Protein AF-A0A847BIC4-F1 (afdb_monomer)

Solvent-accessible surface area (backbone atoms only — not comparable to full-atom values): 7999 Å² total; per-residue (Å²): 139,86,86,85,84,81,84,80,92,79,64,70,71,63,60,56,52,55,54,53,56,60,58,62,66,68,72,68,70,92,62,81,80,80,62,58,70,46,84,43,78,49,77,53,100,88,45,77,48,70,30,47,23,32,52,22,69,45,75,67,46,48,71,47,62,69,42,77,35,89,76,75,59,94,49,47,51,70,45,75,53,66,99,60,92,75,62,87,81,75,57,89,78,37,72,61,18,71,50,70,44,76,48,72,42,65,49,98,86,73,43,76,78,45,75,44,82,44,64,44,64,126

pLDDT: mean 81.27, std 18.33, range [37.16, 98.12]

Nearest PDB structures (foldseek):
  3pjy-assembly1_A  TM=9.238E-01  e=2.176E-05  Sinorhizobium meliloti
  3m7a-assembly2_B  TM=8.436E-01  e=7.015E-05  Novosphingobium aromaticivorans DSM 12444
  4ou5-assembly1_A  TM=4.284E-01  e=4.159E+00  Pseudomonas sp. ECU1011
  3jd5-assembly1_C  TM=2.243E-01  e=5.394E+00  Bos taurus

Secondary structure (DSSP, 8-state):
----------SHHHHHHHHHHHHHTT-------PPPEEEEEEEETTEEEEEEEEEE-SHHHHHHTTTT-S---TTEEEEE--SSPPPTTS----TT--S-EEEEEE-TTS-EEEEEEEPPP-

Mean predicted aligned error: 11.95 Å

Structure (mmCIF, N/CA/C/O backbone):
data_AF-A0A847BIC4-F1
#
_entry.id   AF-A0A847BIC4-F1
#
loop_
_atom_site.group_PDB
_atom_site.id
_atom_site.type_symbol
_atom_site.label_atom_id
_atom_site.label_alt_id
_atom_site.label_comp_id
_atom_site.label_asym_id
_atom_site.label_entity_id
_atom_site.label_seq_id
_atom_site.pdbx_PDB_ins_code
_atom_site.Cartn_x
_atom_site.Cartn_y
_atom_site.Cartn_z
_atom_site.occupancy
_atom_site.B_iso_or_equiv
_atom_site.auth_seq_id
_atom_site.auth_comp_id
_atom_site.auth_asym_id
_atom_site.auth_atom_id
_atom_site.pdbx_PDB_model_num
ATOM 1 N N . MET A 1 1 ? 78.732 -33.723 -23.582 1.00 43.41 1 MET A N 1
ATOM 2 C CA . MET A 1 1 ? 78.085 -32.388 -23.595 1.00 43.41 1 MET A CA 1
ATOM 3 C C . MET A 1 1 ? 76.800 -32.482 -24.422 1.00 43.41 1 MET A C 1
ATOM 5 O O . MET A 1 1 ? 76.882 -33.098 -25.477 1.00 43.41 1 MET A O 1
ATOM 9 N N . LYS A 1 2 ? 75.691 -31.858 -23.968 1.00 37.16 2 LYS A N 1
ATOM 10 C CA . LYS A 1 2 ? 74.271 -31.901 -24.442 1.00 37.16 2 LYS A CA 1
ATOM 11 C C . LYS A 1 2 ? 73.421 -32.958 -23.709 1.00 37.16 2 LYS A C 1
ATOM 13 O O . LYS A 1 2 ? 73.481 -34.128 -24.050 1.00 37.16 2 LYS A O 1
ATOM 18 N N . ILE A 1 3 ? 72.892 -32.663 -22.513 1.00 48.53 3 ILE A N 1
ATOM 19 C CA . ILE A 1 3 ? 71.695 -31.856 -2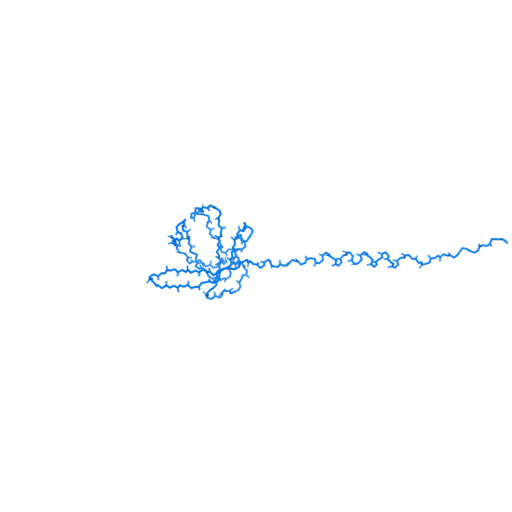2.149 1.00 48.53 3 ILE A CA 1
ATOM 20 C C . ILE A 1 3 ? 70.393 -32.488 -22.673 1.00 48.53 3 ILE A C 1
ATOM 22 O O . ILE A 1 3 ? 70.013 -32.320 -23.828 1.00 48.53 3 ILE A O 1
ATOM 26 N N . THR A 1 4 ? 69.725 -33.209 -21.775 1.00 43.31 4 THR A N 1
ATOM 27 C CA . THR A 1 4 ? 68.344 -33.693 -21.842 1.00 43.31 4 THR A CA 1
ATOM 28 C C . THR A 1 4 ? 67.369 -32.544 -21.559 1.00 43.31 4 THR A C 1
ATOM 30 O O . THR A 1 4 ? 67.456 -31.901 -20.516 1.00 43.31 4 THR A O 1
ATOM 33 N N . HIS A 1 5 ? 66.412 -32.290 -22.456 1.00 45.75 5 HIS A N 1
ATOM 34 C CA . HIS A 1 5 ? 65.281 -31.397 -22.181 1.00 45.75 5 HIS A CA 1
ATOM 35 C C . HIS A 1 5 ? 64.099 -32.210 -21.643 1.00 45.75 5 HIS A C 1
ATOM 37 O O . HIS A 1 5 ? 63.414 -32.909 -22.387 1.00 45.75 5 HIS A O 1
ATOM 43 N N . GLY A 1 6 ? 63.871 -32.114 -20.333 1.00 44.03 6 GLY A N 1
ATOM 44 C CA . GLY A 1 6 ? 62.639 -32.557 -19.691 1.00 44.03 6 GLY A CA 1
ATOM 45 C C . GLY A 1 6 ? 61.515 -31.564 -19.979 1.00 44.03 6 GLY A C 1
ATOM 46 O O . GLY A 1 6 ? 61.589 -30.399 -19.594 1.00 44.03 6 GLY A O 1
ATOM 47 N N . VAL A 1 7 ? 60.472 -32.027 -20.663 1.00 58.28 7 VAL A N 1
ATOM 48 C CA . VAL A 1 7 ? 59.219 -31.286 -20.832 1.00 58.28 7 VAL A CA 1
ATOM 49 C C . VAL A 1 7 ? 58.483 -31.275 -19.489 1.00 58.28 7 VAL A C 1
ATOM 51 O O . VAL A 1 7 ? 58.017 -32.308 -19.010 1.00 58.28 7 VAL A O 1
ATOM 54 N N . SER A 1 8 ? 58.399 -30.095 -18.871 1.00 51.72 8 SER A N 1
ATOM 55 C CA . SER A 1 8 ? 57.679 -29.861 -17.617 1.00 51.72 8 SER A CA 1
ATOM 56 C C . SER A 1 8 ? 56.164 -29.897 -17.856 1.00 51.72 8 SER A C 1
ATOM 58 O O . SER A 1 8 ? 55.595 -28.991 -18.460 1.00 51.72 8 SER A O 1
ATOM 60 N N . ARG A 1 9 ? 55.493 -30.951 -17.375 1.00 57.72 9 ARG A N 1
ATOM 61 C CA . ARG A 1 9 ? 54.022 -31.107 -17.367 1.00 57.72 9 ARG A CA 1
ATOM 62 C C . ARG A 1 9 ? 53.383 -30.390 -16.166 1.00 57.72 9 ARG A C 1
ATOM 64 O O . ARG A 1 9 ? 52.499 -30.941 -15.519 1.00 57.72 9 ARG A O 1
ATOM 71 N N . GLN A 1 10 ? 53.852 -29.192 -15.825 1.00 57.09 10 GLN A N 1
ATOM 72 C CA . GLN A 1 10 ? 53.429 -28.460 -14.625 1.00 57.09 10 GLN A CA 1
ATOM 73 C C . GLN A 1 10 ? 52.917 -27.075 -15.030 1.00 57.09 10 GLN A C 1
ATOM 75 O O . GLN A 1 10 ? 53.671 -26.110 -15.045 1.00 57.09 10 GLN A O 1
ATOM 80 N N . GLY A 1 11 ? 51.649 -26.974 -15.434 1.00 51.91 11 GLY A N 1
ATOM 81 C CA . GLY A 1 11 ? 51.078 -25.668 -15.792 1.00 51.91 11 GLY A CA 1
ATOM 82 C C . GLY A 1 11 ? 49.579 -25.633 -16.081 1.00 51.91 11 GLY A C 1
ATOM 83 O O . GLY A 1 11 ? 48.952 -24.608 -15.842 1.00 51.91 11 GLY A O 1
ATOM 84 N N . LEU A 1 12 ? 48.962 -26.735 -16.529 1.00 52.41 12 LEU A N 1
ATOM 85 C CA . LEU A 1 12 ? 47.532 -26.704 -16.878 1.00 52.41 12 LEU A CA 1
ATOM 86 C C . LEU A 1 12 ? 46.583 -26.777 -15.667 1.00 52.41 12 LEU A C 1
ATOM 88 O O . LEU A 1 12 ? 45.486 -26.233 -15.731 1.00 52.41 12 LEU A O 1
ATOM 92 N N . GLY A 1 13 ? 46.989 -27.403 -14.557 1.00 46.25 13 GLY A N 1
ATOM 93 C CA . GLY A 1 13 ? 46.101 -27.609 -13.402 1.00 46.25 13 GLY A CA 1
ATOM 94 C C . GLY A 1 13 ? 45.766 -26.329 -12.627 1.00 46.25 13 GLY A C 1
ATOM 95 O O . GLY A 1 13 ? 44.628 -26.144 -12.210 1.00 46.25 13 GLY A O 1
ATOM 96 N N . ALA A 1 14 ? 46.729 -25.417 -12.470 1.00 53.22 14 ALA A N 1
ATOM 97 C CA . ALA A 1 14 ? 46.534 -24.206 -11.669 1.00 53.22 14 ALA A CA 1
ATOM 98 C C . ALA A 1 14 ? 45.659 -23.156 -12.380 1.00 53.22 14 ALA A C 1
ATOM 100 O O . ALA A 1 14 ? 44.835 -22.508 -11.739 1.00 53.22 14 ALA A O 1
ATOM 101 N N . ALA A 1 15 ? 45.780 -23.022 -13.705 1.00 53.47 15 ALA A N 1
ATOM 102 C CA . ALA A 1 15 ? 45.005 -22.049 -14.479 1.00 53.47 15 ALA A CA 1
ATOM 103 C C . ALA A 1 15 ? 43.500 -22.393 -14.540 1.00 53.47 15 ALA A C 1
ATOM 105 O O . ALA A 1 15 ? 42.659 -21.497 -14.495 1.00 53.47 15 ALA A O 1
ATOM 106 N N . LEU A 1 16 ? 43.153 -23.685 -14.584 1.00 54.28 16 LEU A N 1
ATOM 107 C CA . LEU A 1 16 ? 41.764 -24.167 -14.622 1.00 54.28 16 LEU A CA 1
ATOM 108 C C . LEU A 1 16 ? 41.023 -23.997 -13.284 1.00 54.28 16 LEU A C 1
ATOM 110 O O . LEU A 1 16 ? 39.831 -23.699 -13.277 1.00 54.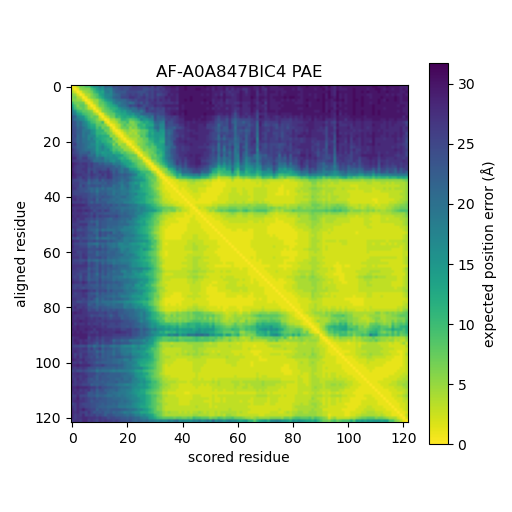28 16 LEU A O 1
ATOM 114 N N . VAL A 1 17 ? 41.721 -24.128 -12.151 1.00 56.16 17 VAL A N 1
ATOM 115 C CA . VAL A 1 17 ? 41.123 -23.980 -10.810 1.00 56.16 17 VAL A CA 1
ATOM 116 C C . VAL A 1 17 ? 40.816 -22.513 -10.482 1.00 56.16 17 VAL A C 1
ATOM 118 O O . VAL A 1 17 ? 39.776 -22.219 -9.896 1.00 56.16 17 VAL A O 1
ATOM 121 N N . VAL A 1 18 ? 41.666 -21.577 -10.917 1.00 57.34 18 VAL A N 1
ATOM 122 C CA . VAL A 1 18 ? 41.451 -20.133 -10.700 1.00 57.34 18 VAL A CA 1
ATOM 123 C C . VAL A 1 18 ? 40.258 -19.609 -11.513 1.00 57.34 18 VAL A C 1
ATOM 125 O O . VAL A 1 18 ? 39.474 -18.809 -11.006 1.00 57.34 18 VAL A O 1
ATOM 128 N N . LEU A 1 19 ? 40.058 -20.108 -12.738 1.00 56.38 19 LEU A N 1
ATOM 129 C CA . LEU A 1 19 ? 38.899 -19.771 -13.577 1.00 56.38 19 LEU A CA 1
ATOM 130 C C . LEU A 1 19 ? 37.575 -20.289 -12.992 1.00 56.38 19 LEU A C 1
ATOM 132 O O . LEU A 1 19 ? 36.587 -19.558 -12.985 1.00 56.38 19 LEU A O 1
ATOM 136 N N . ALA A 1 20 ? 37.554 -21.507 -12.442 1.00 57.06 20 ALA A N 1
ATOM 137 C CA . ALA A 1 20 ? 36.371 -22.047 -11.768 1.00 57.06 20 ALA A CA 1
ATOM 138 C C . ALA A 1 20 ? 36.023 -21.271 -10.481 1.00 57.06 20 ALA A C 1
ATOM 140 O O . ALA A 1 20 ? 34.852 -21.000 -10.223 1.00 57.06 20 ALA A O 1
ATOM 141 N N . ALA A 1 21 ? 37.031 -20.851 -9.708 1.00 56.62 21 ALA A N 1
ATOM 142 C CA . ALA A 1 21 ? 36.831 -20.037 -8.509 1.00 56.62 21 ALA A CA 1
ATOM 143 C C . ALA A 1 21 ? 36.285 -18.632 -8.831 1.00 56.62 21 ALA A C 1
ATOM 145 O O . ALA A 1 21 ? 35.435 -18.129 -8.104 1.00 56.62 21 ALA A O 1
ATOM 146 N N . LEU A 1 22 ? 36.706 -18.022 -9.946 1.00 57.03 22 LEU A N 1
ATOM 147 C CA . LEU A 1 22 ? 36.171 -16.734 -10.409 1.00 57.03 22 LEU A CA 1
ATOM 148 C C . LEU A 1 22 ? 34.717 -16.831 -10.904 1.00 57.03 22 LEU A C 1
ATOM 150 O O . LEU A 1 22 ? 33.951 -15.890 -10.709 1.00 57.03 22 LEU A O 1
ATOM 154 N N . LEU A 1 23 ? 34.307 -17.969 -11.478 1.00 56.41 23 LEU A N 1
ATOM 155 C CA . LEU A 1 23 ? 32.913 -18.227 -11.874 1.00 56.41 23 LEU A CA 1
ATOM 156 C C . LEU A 1 23 ? 31.974 -18.475 -10.678 1.00 56.41 23 LEU A C 1
ATOM 158 O O . LEU A 1 23 ? 30.796 -18.132 -10.749 1.00 56.41 23 LEU A O 1
ATOM 162 N N . LEU A 1 24 ? 32.481 -19.014 -9.566 1.00 54.22 24 LEU A N 1
ATOM 163 C CA . LEU A 1 24 ? 31.706 -19.227 -8.334 1.00 54.22 24 LEU A CA 1
ATOM 164 C C . LEU A 1 24 ? 31.379 -17.926 -7.579 1.00 54.22 24 LEU A C 1
ATOM 166 O O . LEU A 1 24 ? 30.407 -17.889 -6.830 1.00 54.22 24 LEU A O 1
ATOM 170 N N . ILE A 1 25 ? 32.137 -16.848 -7.802 1.00 56.97 25 ILE A N 1
ATOM 171 C CA . ILE A 1 25 ? 31.923 -15.550 -7.134 1.00 56.97 25 ILE A CA 1
ATOM 172 C C . ILE A 1 25 ? 30.764 -14.756 -7.775 1.00 56.97 25 ILE A C 1
ATOM 174 O O . ILE A 1 25 ? 30.245 -13.828 -7.165 1.00 56.97 25 ILE A O 1
ATOM 178 N N . TRP A 1 26 ? 30.286 -15.141 -8.964 1.00 56.78 26 TRP A N 1
ATOM 179 C CA . TRP A 1 26 ? 29.149 -14.490 -9.641 1.00 56.78 26 TRP A CA 1
ATOM 180 C C . TRP A 1 26 ? 27.775 -15.055 -9.255 1.00 56.78 26 TRP A C 1
ATOM 182 O O . TRP A 1 26 ? 26.756 -14.595 -9.763 1.00 56.78 26 TRP A O 1
ATOM 192 N N . GLN A 1 27 ? 27.715 -15.997 -8.311 1.00 56.53 27 GLN A N 1
ATOM 193 C CA . GLN A 1 27 ? 26.471 -16.425 -7.652 1.00 56.53 27 GLN A CA 1
ATOM 194 C C . GLN A 1 27 ? 26.002 -15.381 -6.618 1.00 56.53 27 GLN A C 1
ATOM 196 O O . GLN A 1 27 ? 25.527 -15.729 -5.539 1.00 56.53 27 GLN A O 1
ATOM 201 N N . VAL A 1 28 ? 26.167 -14.085 -6.908 1.00 55.91 28 VAL A N 1
ATOM 202 C CA . VAL A 1 28 ? 25.629 -13.024 -6.055 1.00 55.91 28 VAL A CA 1
ATOM 203 C C . VAL A 1 28 ? 24.118 -13.044 -6.225 1.00 55.91 28 VAL A C 1
ATOM 205 O O . VAL A 1 28 ? 23.574 -12.595 -7.230 1.00 55.91 28 VAL A O 1
ATOM 208 N N . SER A 1 29 ? 23.487 -13.668 -5.235 1.00 58.12 29 SER A N 1
ATOM 209 C CA . SER A 1 29 ? 22.064 -13.794 -4.972 1.00 58.12 29 SER A CA 1
ATOM 210 C C . SER A 1 29 ? 21.187 -12.785 -5.709 1.00 58.12 29 SER A C 1
ATOM 212 O O . SER A 1 29 ? 21.187 -11.594 -5.399 1.00 58.12 29 SER A O 1
ATOM 214 N N . ALA A 1 30 ? 20.312 -13.300 -6.573 1.00 53.03 30 ALA A N 1
ATOM 215 C CA . ALA A 1 30 ? 19.018 -12.681 -6.831 1.00 53.03 30 ALA A CA 1
ATOM 216 C C . ALA A 1 30 ? 18.168 -12.801 -5.551 1.00 53.03 30 ALA A C 1
ATOM 218 O O . ALA A 1 30 ? 17.250 -13.612 -5.460 1.00 53.03 30 ALA A O 1
ATOM 219 N N . GLY A 1 31 ? 18.550 -12.066 -4.507 1.00 51.28 31 GLY A N 1
ATOM 220 C CA . GLY A 1 31 ? 17.791 -11.984 -3.270 1.00 51.28 31 GLY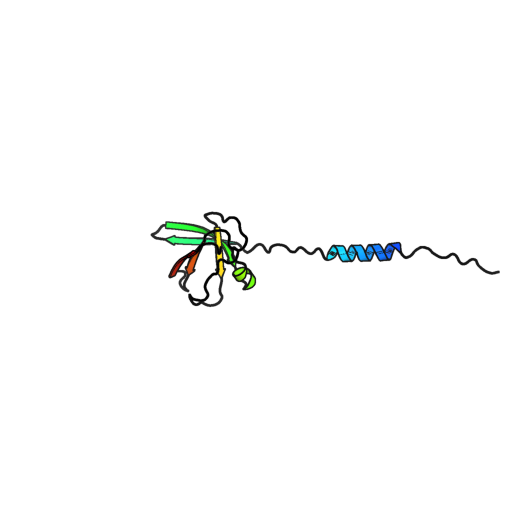 A CA 1
ATOM 221 C C . GLY A 1 31 ? 16.523 -11.185 -3.530 1.00 51.28 31 GLY A C 1
ATOM 222 O O . GLY A 1 31 ? 16.587 -10.068 -4.042 1.00 51.28 31 GLY A O 1
ATOM 223 N N . ALA A 1 32 ? 15.368 -11.754 -3.190 1.00 57.88 32 ALA A N 1
ATOM 224 C CA . ALA A 1 32 ? 14.152 -10.973 -3.046 1.00 57.88 32 ALA A CA 1
ATOM 225 C C . ALA A 1 32 ? 14.443 -9.852 -2.039 1.00 57.88 32 ALA A C 1
ATOM 227 O O . ALA A 1 32 ? 14.748 -10.126 -0.883 1.00 57.88 32 ALA A O 1
ATOM 228 N N . GLN A 1 33 ? 14.431 -8.605 -2.505 1.00 62.09 33 GLN A N 1
ATOM 229 C CA . GLN A 1 33 ? 14.658 -7.446 -1.653 1.00 62.09 33 GLN A CA 1
ATOM 230 C C . GLN A 1 33 ? 13.512 -7.394 -0.636 1.00 62.09 33 GLN A C 1
ATOM 232 O O . GLN A 1 33 ? 12.357 -7.193 -1.021 1.00 62.09 33 GLN A O 1
ATOM 237 N N . GLU A 1 34 ? 13.814 -7.676 0.632 1.00 82.25 34 GLU A N 1
ATOM 238 C CA . GLU A 1 34 ? 12.838 -7.553 1.711 1.00 82.25 34 GLU A CA 1
ATOM 239 C C . GLU A 1 34 ? 12.560 -6.064 1.914 1.00 82.25 34 GLU A C 1
ATOM 241 O O . GLU A 1 34 ? 13.476 -5.275 2.150 1.00 82.25 34 GLU A O 1
ATOM 246 N N . LEU A 1 35 ? 11.303 -5.670 1.704 1.00 92.88 35 LEU A N 1
ATOM 247 C CA . LEU A 1 35 ? 10.889 -4.280 1.838 1.00 92.88 35 LEU A CA 1
ATOM 248 C C . LEU A 1 35 ? 10.955 -3.857 3.306 1.00 92.8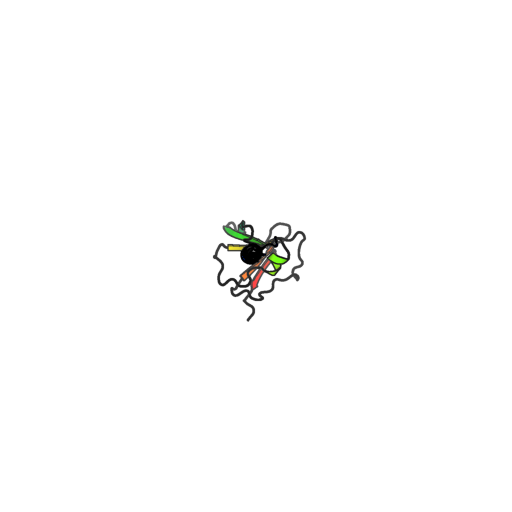8 35 LEU A C 1
ATOM 250 O O . LEU A 1 35 ? 10.681 -4.648 4.210 1.00 92.88 35 LEU A O 1
ATOM 254 N N . GLU A 1 36 ? 11.262 -2.581 3.525 1.00 95.81 36 GLU A N 1
ATOM 255 C CA . GLU A 1 36 ? 11.106 -1.950 4.832 1.00 95.81 36 GLU A CA 1
ATOM 256 C C . GLU A 1 36 ? 9.658 -2.114 5.310 1.00 95.81 36 GLU A C 1
ATOM 258 O O . GLU A 1 36 ? 8.721 -1.940 4.527 1.00 95.81 36 GLU A O 1
ATOM 263 N N . ARG A 1 37 ? 9.473 -2.461 6.586 1.00 96.25 37 ARG A N 1
ATOM 264 C CA . ARG A 1 37 ? 8.152 -2.594 7.205 1.00 96.25 37 ARG A CA 1
ATOM 265 C C . ARG A 1 37 ? 7.952 -1.530 8.264 1.00 96.25 37 ARG A C 1
ATOM 267 O O . ARG A 1 37 ? 8.887 -1.178 8.979 1.00 96.25 37 ARG A O 1
ATOM 274 N N . SER A 1 38 ? 6.719 -1.064 8.386 1.00 97.12 38 SER A N 1
ATOM 275 C CA . SER A 1 38 ? 6.318 -0.090 9.391 1.00 97.12 38 SER A CA 1
ATOM 276 C C . SER A 1 38 ? 4.948 -0.433 9.962 1.00 97.12 38 SER A C 1
ATOM 278 O O . SER A 1 38 ? 4.106 -1.020 9.281 1.00 97.12 38 SER A O 1
ATOM 280 N N . ALA A 1 39 ? 4.722 -0.046 11.214 1.00 97.38 39 ALA A N 1
ATOM 281 C CA . ALA A 1 39 ? 3.396 -0.085 11.805 1.00 97.38 39 ALA A CA 1
ATOM 282 C C . ALA A 1 39 ? 2.569 1.094 11.271 1.00 97.38 39 ALA A C 1
ATOM 284 O O . ALA A 1 39 ? 3.028 2.237 11.266 1.00 97.38 39 ALA A O 1
ATOM 285 N N . LEU A 1 40 ? 1.342 0.816 10.846 1.00 96.75 40 LEU A N 1
ATOM 286 C CA . LEU A 1 40 ? 0.359 1.797 10.404 1.00 96.75 40 LEU A CA 1
ATOM 287 C C . LEU A 1 40 ? -0.892 1.666 11.271 1.00 96.75 40 LEU A C 1
ATOM 289 O O . LEU A 1 40 ? -1.354 0.560 11.536 1.00 96.75 40 LEU A O 1
ATOM 293 N N . GLU A 1 41 ? -1.458 2.791 11.691 1.00 96.94 41 GLU A N 1
ATOM 294 C CA . GLU A 1 41 ? -2.735 2.819 12.401 1.00 96.94 41 GLU A CA 1
ATOM 295 C C . GLU A 1 41 ? -3.794 3.495 11.536 1.00 96.94 41 GLU A C 1
ATOM 297 O O . GLU A 1 41 ? -3.596 4.613 11.060 1.00 96.94 41 GLU A O 1
ATOM 302 N N . ILE A 1 42 ? -4.933 2.829 11.361 1.00 96.19 42 ILE A N 1
ATOM 303 C CA . ILE A 1 42 ? -6.126 3.401 10.742 1.00 96.19 42 ILE A CA 1
ATOM 304 C C . ILE A 1 42 ? -7.122 3.710 11.855 1.00 96.19 42 ILE A C 1
ATOM 306 O O . ILE A 1 42 ? -7.459 2.839 12.656 1.00 96.19 42 ILE A O 1
ATOM 310 N N . LEU A 1 43 ? -7.593 4.955 11.899 1.00 96.38 43 LEU A N 1
ATOM 311 C CA . LEU A 1 43 ? -8.620 5.396 12.838 1.00 96.38 43 LEU A CA 1
ATOM 312 C C . LEU A 1 43 ? -9.966 5.469 12.118 1.00 96.38 43 LEU A C 1
ATOM 314 O O . LEU A 1 43 ? -10.106 6.220 11.152 1.00 96.38 43 LEU A O 1
ATOM 318 N N . SER A 1 44 ? -10.952 4.717 12.601 1.00 94.19 44 SER A N 1
ATOM 319 C CA . SER A 1 44 ? -12.311 4.685 12.053 1.00 94.19 44 SER A CA 1
ATOM 320 C C . SER A 1 44 ? -13.319 4.680 13.193 1.00 94.19 44 SER A C 1
ATOM 322 O O . SER A 1 44 ? -13.242 3.835 14.071 1.00 94.19 44 SER A O 1
ATOM 324 N N . GLU A 1 45 ? -14.239 5.647 13.223 1.00 94.31 45 GLU A N 1
ATOM 325 C CA . GLU A 1 45 ? -15.317 5.728 14.232 1.00 94.31 45 GLU A CA 1
ATOM 326 C C . GLU A 1 45 ? -14.854 5.658 15.709 1.00 94.31 45 GLU A C 1
ATOM 328 O O . GLU A 1 45 ? -15.610 5.286 16.601 1.00 94.31 45 GLU A O 1
ATOM 333 N N . GLY A 1 46 ? -13.611 6.063 15.994 1.00 92.94 46 GLY A N 1
ATOM 334 C CA . GLY A 1 46 ? -13.017 5.987 17.336 1.00 92.94 46 GLY A CA 1
ATOM 335 C C . GLY A 1 46 ? -12.350 4.646 17.662 1.00 92.94 46 GLY A C 1
ATOM 336 O O . GLY A 1 46 ? -11.730 4.525 18.718 1.00 92.94 46 GLY A O 1
ATOM 337 N N . GLU A 1 47 ? -12.415 3.673 16.755 1.00 96.31 47 GLU A N 1
ATOM 338 C CA . GLU A 1 47 ? -11.627 2.446 16.781 1.00 96.31 47 GLU A CA 1
ATOM 339 C C . GLU A 1 47 ? -10.273 2.648 16.082 1.00 96.31 47 GLU A C 1
ATOM 341 O O . GLU A 1 47 ? -10.122 3.480 15.180 1.00 96.31 47 GLU A O 1
ATOM 346 N N . ARG A 1 48 ? -9.268 1.888 16.528 1.00 96.75 48 ARG A N 1
ATOM 347 C CA . ARG A 1 48 ? -7.923 1.859 15.954 1.00 96.75 48 ARG A CA 1
ATOM 348 C C . ARG A 1 48 ? -7.643 0.465 15.408 1.00 96.75 48 ARG A C 1
ATOM 350 O O . ARG A 1 48 ? -7.609 -0.495 16.171 1.00 96.75 48 ARG A O 1
ATOM 357 N N . HIS A 1 49 ? -7.348 0.392 14.118 1.00 95.81 49 HIS A N 1
ATOM 358 C CA . HIS A 1 49 ? -6.906 -0.823 13.444 1.00 95.81 49 HIS A CA 1
ATOM 359 C C . HIS A 1 49 ? -5.401 -0.727 13.182 1.00 95.81 49 HIS A C 1
ATOM 361 O O . HIS A 1 49 ? -4.943 0.222 12.543 1.00 95.81 49 HIS A O 1
ATOM 367 N N . SER A 1 50 ? -4.623 -1.677 13.701 1.00 97.00 50 SER A N 1
ATOM 368 C CA . SER A 1 50 ? -3.167 -1.711 13.534 1.00 97.00 50 SER A CA 1
ATOM 369 C C . SER A 1 50 ? -2.785 -2.653 12.402 1.00 97.00 50 SER A C 1
ATOM 371 O O . SER A 1 50 ? -3.185 -3.810 12.402 1.00 97.00 50 SER A O 1
ATOM 373 N N . LEU A 1 51 ? -1.969 -2.166 11.473 1.00 97.38 51 LEU A N 1
ATOM 374 C CA . LEU A 1 51 ? -1.460 -2.916 10.332 1.00 97.38 51 LEU A CA 1
ATOM 375 C C . LEU A 1 51 ? 0.071 -2.918 10.330 1.00 97.38 51 LEU A C 1
ATOM 377 O O . LEU A 1 51 ? 0.710 -1.926 10.678 1.00 97.38 51 LEU A O 1
ATOM 381 N N . GLN A 1 52 ? 0.667 -4.016 9.882 1.00 98.12 52 GLN A N 1
ATOM 382 C CA . GLN A 1 52 ? 2.077 -4.110 9.518 1.00 98.12 52 GLN A CA 1
ATOM 383 C C . GLN A 1 52 ? 2.201 -3.967 8.004 1.00 98.12 52 GLN A C 1
ATOM 385 O O . GLN A 1 52 ? 1.816 -4.856 7.245 1.00 98.12 52 GLN A O 1
ATOM 390 N N . VAL A 1 53 ? 2.731 -2.836 7.547 1.00 97.88 53 VAL A N 1
ATOM 391 C CA . VAL A 1 53 ? 2.787 -2.516 6.118 1.00 97.88 53 VAL A CA 1
ATOM 392 C C . VAL A 1 53 ? 4.209 -2.550 5.586 1.00 97.88 53 VAL A C 1
ATOM 394 O O . VAL A 1 53 ? 5.128 -2.017 6.199 1.00 97.88 53 VAL A O 1
ATOM 397 N N . GLU A 1 54 ? 4.392 -3.147 4.413 1.00 97.88 54 GLU A N 1
ATOM 398 C CA . GLU A 1 54 ? 5.612 -2.981 3.620 1.00 97.88 54 GLU A CA 1
ATOM 399 C C . GLU A 1 54 ? 5.597 -1.628 2.899 1.00 97.88 54 GLU A C 1
ATOM 401 O O . GLU A 1 54 ? 4.570 -1.217 2.360 1.00 97.88 54 GLU A O 1
ATOM 406 N N . LEU A 1 55 ? 6.734 -0.938 2.845 1.00 97.19 55 LEU A N 1
ATOM 407 C CA . LEU A 1 55 ? 6.855 0.378 2.221 1.00 97.19 55 LEU A CA 1
ATOM 408 C C . LEU A 1 55 ? 7.372 0.256 0.785 1.00 97.19 55 LEU A C 1
ATOM 410 O O . LEU A 1 55 ? 8.552 -0.005 0.560 1.00 97.19 55 LEU A O 1
ATOM 414 N N . ALA A 1 56 ? 6.504 0.504 -0.196 1.00 95.81 56 ALA A N 1
ATOM 415 C CA . ALA A 1 56 ? 6.879 0.563 -1.607 1.00 95.81 56 ALA A CA 1
ATOM 416 C C . ALA A 1 56 ? 7.269 1.999 -1.999 1.00 95.81 56 ALA A C 1
ATOM 418 O O . ALA A 1 56 ? 6.420 2.823 -2.358 1.00 95.81 56 ALA A O 1
ATOM 419 N N . GLN A 1 57 ? 8.565 2.305 -1.925 1.00 94.62 57 GLN A N 1
ATOM 420 C CA . GLN A 1 57 ? 9.115 3.661 -2.054 1.00 94.62 57 GLN A CA 1
ATOM 421 C C . GLN A 1 57 ? 9.679 3.935 -3.454 1.00 94.62 57 GLN A C 1
ATOM 423 O O . GLN A 1 57 ? 9.660 5.072 -3.941 1.00 94.62 57 GLN A O 1
ATOM 428 N N . THR A 1 58 ? 10.143 2.902 -4.156 1.00 93.50 58 THR A N 1
ATOM 429 C CA . THR A 1 58 ? 10.668 3.017 -5.521 1.00 93.50 58 THR A CA 1
ATOM 430 C C . THR A 1 58 ? 9.604 2.695 -6.570 1.00 93.50 58 THR A C 1
ATOM 432 O O . THR A 1 58 ? 8.623 1.992 -6.327 1.00 93.50 58 THR A O 1
ATOM 435 N N . ALA A 1 59 ? 9.807 3.174 -7.801 1.00 91.69 59 ALA A N 1
ATOM 436 C CA . ALA A 1 59 ? 8.915 2.836 -8.912 1.00 91.69 59 ALA A CA 1
ATOM 437 C C . ALA A 1 59 ? 8.890 1.325 -9.214 1.00 91.69 59 ALA A C 1
ATOM 439 O O . ALA A 1 59 ? 7.878 0.813 -9.689 1.00 91.69 59 ALA A O 1
ATOM 440 N N . ALA A 1 60 ? 9.991 0.612 -8.953 1.00 92.75 60 ALA A N 1
ATOM 441 C CA . ALA A 1 60 ? 10.064 -0.833 -9.139 1.00 92.75 60 ALA A CA 1
ATOM 442 C C . ALA A 1 60 ? 9.249 -1.582 -8.074 1.00 92.75 60 ALA A C 1
ATOM 444 O O . ALA A 1 60 ? 8.479 -2.471 -8.427 1.00 92.75 60 ALA A O 1
ATOM 445 N N . GLU A 1 61 ? 9.362 -1.179 -6.807 1.00 94.06 61 GLU A N 1
ATOM 446 C CA . GLU A 1 61 ? 8.593 -1.745 -5.691 1.00 94.06 61 GLU A CA 1
ATOM 447 C C . GLU A 1 61 ? 7.096 -1.502 -5.864 1.00 94.06 61 GLU A C 1
ATOM 449 O O . GLU A 1 61 ? 6.317 -2.447 -5.802 1.00 94.06 61 GLU A O 1
ATOM 454 N N . ARG A 1 62 ? 6.689 -0.267 -6.191 1.00 93.25 62 ARG A N 1
ATOM 455 C CA . ARG A 1 62 ? 5.276 0.048 -6.457 1.00 93.25 62 ARG A CA 1
ATOM 456 C C . ARG A 1 62 ? 4.734 -0.726 -7.652 1.00 93.25 62 ARG A C 1
ATOM 458 O O . ARG A 1 62 ? 3.635 -1.259 -7.598 1.00 93.25 62 ARG A O 1
ATOM 465 N N . ARG A 1 63 ? 5.503 -0.835 -8.739 1.00 90.75 63 ARG A N 1
ATOM 466 C CA . ARG A 1 63 ? 5.073 -1.636 -9.892 1.00 90.75 63 ARG A CA 1
ATOM 467 C C . ARG A 1 63 ? 4.928 -3.110 -9.526 1.00 90.75 63 ARG A C 1
ATOM 469 O O . ARG A 1 63 ? 4.026 -3.739 -10.064 1.00 90.75 63 ARG A O 1
ATOM 476 N N . LYS A 1 64 ? 5.802 -3.638 -8.656 1.00 92.56 64 LYS A N 1
ATOM 477 C CA . LYS A 1 64 ? 5.732 -5.013 -8.144 1.00 92.56 64 LYS A CA 1
ATOM 478 C C . LYS A 1 64 ? 4.498 -5.225 -7.262 1.00 92.56 64 LYS A C 1
ATOM 480 O O . LYS A 1 64 ? 3.819 -6.232 -7.418 1.00 92.56 64 LYS A O 1
ATOM 485 N N . GLY A 1 65 ? 4.214 -4.294 -6.357 1.00 94.00 65 GLY A N 1
ATOM 486 C CA . GLY A 1 65 ? 3.081 -4.384 -5.444 1.00 94.00 65 GLY A CA 1
ATOM 487 C C . GLY A 1 65 ? 3.019 -5.728 -4.707 1.00 94.00 65 GLY A C 1
ATOM 488 O O . GLY A 1 65 ? 4.040 -6.317 -4.348 1.00 94.00 65 GLY A O 1
ATOM 489 N N . LEU A 1 66 ? 1.797 -6.237 -4.553 1.00 94.88 66 LEU A N 1
ATOM 490 C CA . LEU A 1 66 ? 1.494 -7.545 -3.963 1.00 94.88 66 LEU A CA 1
ATOM 491 C C . LEU A 1 66 ? 1.370 -8.665 -5.013 1.00 94.88 66 LEU A C 1
ATOM 493 O O . LEU A 1 66 ? 0.773 -9.708 -4.739 1.00 94.88 66 LEU A O 1
ATOM 497 N N . MET A 1 67 ? 1.912 -8.461 -6.220 1.00 94.06 67 MET A N 1
ATOM 498 C CA . MET A 1 67 ? 1.867 -9.471 -7.275 1.00 94.06 67 MET A CA 1
ATOM 499 C C . MET A 1 67 ? 2.484 -10.786 -6.812 1.00 94.06 67 MET A C 1
ATOM 501 O O . MET A 1 67 ? 3.449 -10.818 -6.049 1.00 94.06 67 MET A O 1
ATOM 505 N N . GLU A 1 68 ? 1.943 -11.878 -7.344 1.00 93.19 68 GLU A N 1
ATOM 506 C CA . GLU A 1 68 ? 2.454 -13.229 -7.151 1.00 93.19 68 GLU A CA 1
ATOM 507 C C . GLU A 1 68 ? 2.407 -13.730 -5.694 1.00 93.19 68 GLU A C 1
ATOM 509 O O . GLU A 1 68 ? 2.947 -14.800 -5.424 1.00 93.19 68 GLU A O 1
ATOM 514 N N . ARG A 1 69 ? 1.717 -13.038 -4.779 1.00 93.69 69 ARG A N 1
ATOM 515 C CA . ARG A 1 69 ? 1.437 -13.543 -3.427 1.00 93.69 69 ARG A CA 1
ATOM 516 C C . ARG A 1 69 ? 0.217 -14.458 -3.417 1.00 93.69 69 ARG A C 1
ATOM 518 O O . ARG A 1 69 ? -0.803 -14.131 -4.019 1.00 93.69 69 ARG A O 1
ATOM 525 N N . ASP A 1 70 ? 0.338 -15.583 -2.716 1.00 94.38 70 ASP A N 1
ATOM 526 C CA . ASP A 1 70 ? -0.754 -16.544 -2.503 1.00 94.38 70 ASP A CA 1
ATOM 527 C C . ASP A 1 70 ? -1.626 -16.193 -1.288 1.00 94.38 70 ASP A C 1
ATOM 529 O O . ASP A 1 70 ? -2.785 -16.593 -1.220 1.00 94.38 70 ASP A O 1
ATOM 533 N N . SER A 1 71 ? -1.089 -15.419 -0.342 1.00 95.19 71 SER A N 1
ATOM 534 C CA . SER A 1 71 ? -1.795 -14.951 0.851 1.00 95.19 71 SER A CA 1
ATOM 535 C C . SER A 1 71 ? -1.219 -13.626 1.357 1.00 95.19 71 SER A C 1
ATOM 537 O O . SER A 1 71 ? -0.103 -13.234 1.002 1.00 95.19 71 SER A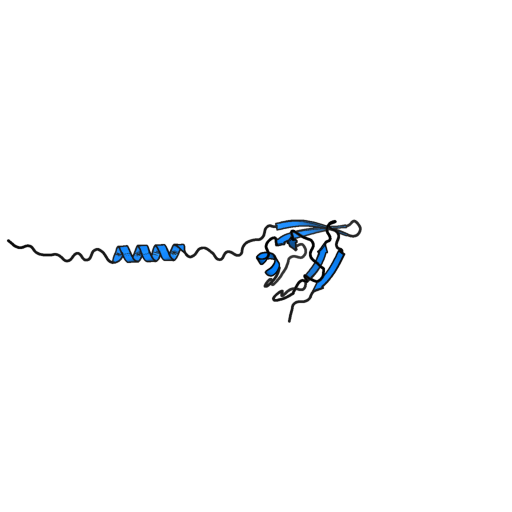 O 1
ATOM 539 N N . LEU A 1 72 ? -1.989 -12.948 2.204 1.00 95.88 72 LEU A N 1
ATOM 540 C CA . LEU A 1 72 ? -1.593 -11.777 2.981 1.00 95.88 72 LEU A CA 1
ATOM 541 C C . LEU A 1 72 ? -2.215 -11.933 4.372 1.00 95.88 72 LEU A C 1
ATOM 543 O O . LEU A 1 72 ? -3.379 -12.327 4.463 1.00 95.88 72 LEU A O 1
ATOM 547 N N . ASP A 1 73 ? -1.446 -11.682 5.431 1.00 96.75 73 ASP A N 1
ATOM 548 C CA . ASP A 1 73 ? -1.988 -11.744 6.791 1.00 96.75 73 ASP A CA 1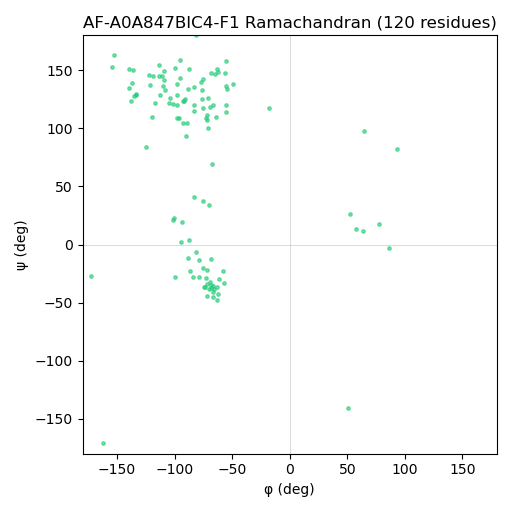
ATOM 549 C C . ASP A 1 73 ? -3.095 -10.687 6.977 1.00 96.75 73 ASP A C 1
ATOM 551 O O . ASP A 1 73 ? -3.010 -9.619 6.366 1.00 96.75 73 ASP A O 1
ATOM 555 N N . PRO A 1 74 ? -4.116 -10.938 7.820 1.00 95.19 74 PRO A N 1
ATOM 556 C CA . PRO A 1 74 ? -5.242 -10.013 8.004 1.00 95.19 74 PRO A CA 1
ATOM 557 C C . PRO A 1 74 ? -4.827 -8.603 8.438 1.00 95.19 74 PRO A C 1
ATOM 559 O O . PRO A 1 74 ? -5.441 -7.626 8.022 1.00 95.19 74 PRO A O 1
ATOM 562 N N . ASP A 1 75 ? -3.753 -8.513 9.226 1.00 96.50 75 ASP A N 1
ATOM 563 C CA . ASP A 1 75 ? -3.204 -7.257 9.739 1.00 96.50 75 ASP A CA 1
ATOM 564 C C . ASP A 1 75 ? -1.968 -6.806 8.944 1.00 96.50 75 ASP A C 1
ATOM 566 O O . ASP A 1 75 ? -1.136 -6.056 9.453 1.00 96.50 75 ASP A O 1
ATOM 570 N N . ALA A 1 76 ? -1.791 -7.287 7.710 1.00 97.12 76 ALA A N 1
ATOM 571 C CA . ALA A 1 76 ? -0.674 -6.919 6.850 1.00 97.12 76 ALA A CA 1
ATOM 572 C C . ALA A 1 76 ? -1.123 -6.139 5.613 1.00 97.12 76 ALA A C 1
ATOM 574 O O . ALA A 1 76 ? -2.236 -6.279 5.113 1.00 97.12 76 ALA A O 1
ATOM 575 N N . GLY A 1 77 ? -0.218 -5.326 5.073 1.00 96.44 77 GLY A N 1
ATOM 576 C CA . GLY A 1 77 ? -0.492 -4.553 3.869 1.00 96.44 77 GLY A CA 1
ATOM 577 C C . GLY A 1 77 ? 0.759 -4.037 3.179 1.00 96.44 77 GLY A C 1
ATOM 578 O O . GLY A 1 77 ? 1.889 -4.391 3.516 1.00 96.44 77 GLY A O 1
ATOM 579 N N . MET A 1 78 ? 0.551 -3.168 2.196 1.00 97.25 78 MET A N 1
ATOM 580 C CA . MET A 1 78 ? 1.622 -2.437 1.531 1.00 97.25 78 MET A CA 1
ATOM 581 C C . MET A 1 78 ? 1.217 -0.975 1.379 1.00 97.25 78 MET A C 1
ATOM 583 O O . MET A 1 78 ? 0.152 -0.674 0.843 1.00 97.25 78 MET A O 1
ATOM 587 N N . LEU A 1 79 ? 2.081 -0.070 1.831 1.00 95.88 79 LEU A N 1
ATOM 588 C CA . LEU A 1 79 ? 1.913 1.367 1.688 1.00 95.88 79 LEU A CA 1
ATOM 589 C C . LEU A 1 79 ? 2.730 1.861 0.492 1.00 95.88 79 LEU A C 1
ATOM 591 O O . LEU A 1 79 ? 3.954 1.732 0.443 1.00 95.88 79 LEU A O 1
ATOM 595 N N . PHE A 1 80 ? 2.036 2.450 -0.477 1.00 94.62 80 PHE A N 1
ATOM 596 C CA . PHE A 1 80 ? 2.637 3.001 -1.685 1.00 94.62 80 PHE A CA 1
ATOM 597 C C . PHE A 1 80 ? 3.019 4.454 -1.423 1.00 94.62 80 PHE A C 1
ATOM 599 O O . PHE A 1 80 ? 2.164 5.336 -1.392 1.00 94.62 80 PHE A O 1
ATOM 606 N N . VAL A 1 81 ? 4.313 4.705 -1.232 1.00 92.88 81 VAL A N 1
ATOM 607 C CA . VAL A 1 81 ? 4.817 6.038 -0.894 1.00 92.88 81 VAL A CA 1
ATOM 608 C C . VAL A 1 81 ? 5.161 6.785 -2.178 1.00 92.88 81 VAL A C 1
ATOM 610 O O . VAL A 1 81 ? 5.947 6.310 -3.004 1.00 92.88 81 VAL A O 1
ATOM 613 N N . TYR A 1 82 ? 4.577 7.970 -2.344 1.00 90.31 82 TYR A N 1
ATOM 614 C CA . TYR A 1 82 ? 4.850 8.880 -3.452 1.00 90.31 82 TYR A CA 1
ATOM 615 C C . TYR A 1 82 ? 5.408 10.202 -2.924 1.00 90.31 82 TYR A C 1
ATOM 617 O O . TYR A 1 82 ? 5.006 10.679 -1.870 1.00 90.31 82 TYR A O 1
ATOM 625 N N . GLN A 1 83 ? 6.322 10.814 -3.680 1.00 87.56 83 GLN A N 1
ATOM 626 C CA . GLN A 1 83 ? 6.867 12.142 -3.355 1.00 87.56 83 GLN A CA 1
ATOM 627 C C . GLN A 1 83 ? 5.877 13.273 -3.667 1.00 87.56 83 GLN A C 1
ATOM 629 O O . GLN A 1 83 ? 6.015 14.381 -3.160 1.00 87.56 83 GLN A O 1
ATOM 634 N N . THR A 1 84 ? 4.895 13.004 -4.527 1.00 87.06 84 THR A N 1
ATOM 635 C CA . THR A 1 84 ? 3.854 13.943 -4.942 1.00 87.06 84 THR A CA 1
ATOM 636 C C . THR A 1 84 ? 2.501 13.246 -4.941 1.00 87.06 84 THR A C 1
ATOM 638 O O . THR A 1 84 ? 2.422 12.039 -5.197 1.00 87.06 84 THR A O 1
ATOM 641 N N . LEU A 1 85 ? 1.433 14.008 -4.688 1.00 84.75 85 LEU A N 1
ATOM 642 C CA . LEU A 1 85 ? 0.068 13.498 -4.794 1.00 84.75 85 LEU A CA 1
ATOM 643 C C . LEU A 1 85 ? -0.171 12.898 -6.179 1.00 84.75 85 LEU A C 1
ATOM 645 O O . LEU A 1 85 ? 0.194 13.485 -7.201 1.00 84.75 85 LEU A O 1
ATOM 649 N N . GLN A 1 86 ? -0.779 11.716 -6.194 1.00 83.25 86 GLN A N 1
ATOM 650 C CA . GLN A 1 86 ? -1.121 11.022 -7.424 1.00 83.25 86 GLN A CA 1
ATOM 651 C C . GLN A 1 86 ? -2.584 11.281 -7.777 1.00 83.25 86 GLN A C 1
ATOM 653 O O . GLN A 1 86 ? -3.439 11.246 -6.890 1.00 83.25 86 GLN A O 1
ATOM 658 N N . PRO A 1 87 ? -2.899 11.528 -9.057 1.00 76.06 87 PRO A N 1
ATOM 659 C CA . PRO A 1 87 ? -4.281 11.646 -9.479 1.00 76.06 87 PRO A CA 1
ATOM 660 C C . PRO A 1 87 ? -5.023 10.311 -9.269 1.00 76.06 87 PRO A C 1
ATOM 662 O O . PRO A 1 87 ? -4.407 9.248 -9.388 1.00 76.06 87 PRO A O 1
ATOM 665 N N . PRO A 1 88 ? -6.350 10.322 -9.034 1.00 65.00 88 PRO A N 1
ATOM 666 C CA . PRO A 1 88 ? -7.138 9.099 -8.840 1.00 65.00 88 PRO A CA 1
ATOM 667 C C . PRO A 1 88 ? -7.052 8.127 -10.026 1.00 65.00 88 PRO A C 1
ATOM 669 O O . PRO A 1 88 ? -7.276 6.930 -9.877 1.00 65.00 88 PRO A O 1
ATOM 672 N N . GLN A 1 89 ? -6.720 8.645 -11.217 1.00 65.56 89 GLN A N 1
ATOM 673 C CA . GLN A 1 89 ? -6.548 7.859 -12.438 1.00 65.56 89 GLN A CA 1
ATOM 674 C C . GLN A 1 89 ? -5.176 7.177 -12.557 1.00 65.56 89 GLN A C 1
ATOM 676 O O . GLN A 1 89 ? -5.009 6.367 -13.467 1.00 65.56 89 GLN A O 1
ATOM 681 N N . SER A 1 90 ? -4.213 7.433 -11.659 1.00 68.44 90 SER A N 1
ATOM 682 C CA . SER A 1 90 ? -2.938 6.686 -11.564 1.00 68.44 90 SER A CA 1
ATOM 683 C C . SER A 1 90 ? -3.142 5.250 -11.047 1.00 68.44 90 SER A C 1
ATOM 685 O O . SER A 1 90 ? -2.320 4.733 -10.298 1.00 68.44 90 SER A O 1
ATOM 687 N N . GLY A 1 91 ? -4.274 4.642 -11.407 1.00 67.50 91 GLY A N 1
ATOM 688 C CA . GLY A 1 91 ? -4.916 3.531 -10.732 1.00 67.50 91 GLY A CA 1
ATOM 689 C C . GLY A 1 91 ? -4.033 2.310 -10.527 1.00 67.50 91 GLY A C 1
ATOM 690 O O . GLY A 1 91 ? -3.053 2.060 -11.228 1.00 67.50 91 GLY A O 1
ATOM 691 N N . PHE A 1 92 ? -4.441 1.519 -9.547 1.00 81.19 92 PHE A N 1
ATOM 692 C CA . PHE A 1 92 ? -3.875 0.209 -9.308 1.00 81.19 92 PHE A CA 1
ATOM 693 C C . PHE A 1 92 ? -4.386 -0.781 -10.350 1.00 81.19 92 PHE A C 1
ATOM 695 O O . PHE A 1 92 ? -5.546 -0.751 -10.760 1.00 81.19 92 PHE A O 1
ATOM 702 N N . TRP A 1 93 ? -3.499 -1.679 -10.758 1.00 81.75 93 TRP A N 1
ATOM 703 C CA . TRP A 1 93 ? -3.832 -2.857 -11.545 1.00 81.75 93 TRP A CA 1
ATOM 704 C C . TRP A 1 93 ? -3.694 -4.113 -10.681 1.00 81.75 93 TRP A C 1
ATOM 706 O O . TRP A 1 93 ? -2.858 -4.175 -9.782 1.00 81.75 93 TRP A O 1
ATOM 716 N N . MET A 1 94 ? -4.496 -5.133 -10.969 1.00 92.12 94 MET A N 1
ATOM 717 C CA . MET A 1 94 ? -4.449 -6.425 -10.269 1.00 92.12 94 MET A CA 1
ATOM 718 C C . MET A 1 94 ? -3.690 -7.487 -11.075 1.00 92.12 94 MET A C 1
ATOM 720 O O . MET A 1 94 ? -3.902 -8.687 -10.895 1.00 92.12 94 MET A O 1
ATOM 724 N N . TYR A 1 95 ? -2.815 -7.060 -11.994 1.00 91.19 95 TYR A N 1
ATOM 725 C CA . TYR A 1 95 ? -2.034 -7.966 -12.834 1.00 91.19 95 TYR A CA 1
ATOM 726 C C . TYR A 1 95 ? -1.241 -8.935 -11.952 1.00 91.19 95 TYR A C 1
ATOM 728 O O . TYR A 1 95 ? -0.444 -8.492 -11.143 1.00 91.19 95 TYR A O 1
ATOM 736 N N . ARG A 1 96 ? -1.462 -10.250 -12.088 1.00 91.81 96 ARG A N 1
ATOM 737 C CA . ARG A 1 96 ? -0.828 -11.313 -11.272 1.00 91.81 96 ARG A CA 1
ATOM 738 C C . ARG A 1 96 ? -1.035 -11.221 -9.753 1.00 91.81 96 ARG A C 1
ATOM 740 O O . ARG A 1 96 ? -0.371 -11.949 -9.012 1.00 91.81 96 ARG A O 1
ATOM 747 N N . THR A 1 97 ? -1.953 -10.394 -9.268 1.00 93.31 97 THR A N 1
ATOM 748 C CA . THR A 1 97 ? -2.364 -10.409 -7.860 1.00 93.31 97 THR A CA 1
ATOM 749 C C . THR A 1 97 ? -3.409 -11.505 -7.677 1.00 93.31 97 THR A C 1
ATOM 751 O O . THR A 1 97 ? -4.480 -11.425 -8.269 1.00 93.31 97 THR A O 1
ATOM 754 N N . ARG A 1 98 ? -3.093 -12.551 -6.903 1.00 94.69 98 ARG A N 1
ATOM 755 C CA . ARG A 1 98 ? -3.930 -13.767 -6.786 1.00 94.69 98 ARG A CA 1
ATOM 756 C C . ARG A 1 98 ? -4.991 -13.675 -5.687 1.00 94.69 98 ARG A C 1
ATOM 758 O O . ARG A 1 98 ? -5.881 -14.516 -5.627 1.00 94.69 98 ARG A O 1
ATOM 765 N N . ILE A 1 99 ? -4.889 -12.660 -4.835 1.00 94.56 99 ILE A N 1
ATOM 766 C CA . ILE A 1 99 ? -5.783 -12.403 -3.706 1.00 94.56 99 ILE A CA 1
ATOM 767 C C . ILE A 1 99 ? -6.616 -11.138 -3.964 1.00 94.56 99 ILE A C 1
ATOM 769 O O . ILE A 1 99 ? -6.109 -10.203 -4.590 1.00 94.56 99 ILE A O 1
ATOM 773 N N . PRO A 1 100 ? -7.884 -11.084 -3.521 1.00 94.75 100 PRO A N 1
ATOM 774 C CA . PRO A 1 100 ? -8.645 -9.840 -3.514 1.00 94.75 100 PRO A CA 1
ATOM 775 C C . PRO A 1 100 ? -8.007 -8.845 -2.540 1.00 94.75 100 PRO A C 1
ATOM 777 O O . PRO A 1 100 ? -7.453 -9.248 -1.518 1.00 94.75 100 PRO A O 1
ATOM 780 N N . LEU A 1 101 ? -8.075 -7.555 -2.864 1.00 94.81 101 LEU A N 1
ATOM 781 C CA . LEU A 1 101 ? -7.469 -6.494 -2.061 1.00 94.81 101 LEU A CA 1
ATOM 782 C C . LEU A 1 101 ? -8.407 -5.302 -1.939 1.00 94.81 101 LEU A C 1
ATOM 784 O O . LEU A 1 101 ? -8.985 -4.868 -2.934 1.00 94.81 101 LEU A O 1
ATOM 788 N N . ASP A 1 102 ?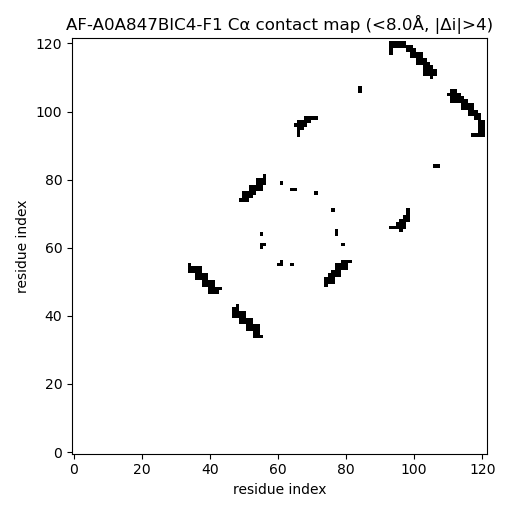 -8.464 -4.724 -0.747 1.00 93.94 102 ASP A N 1
ATOM 789 C CA . ASP A 1 102 ? -9.005 -3.386 -0.548 1.00 93.94 102 ASP A CA 1
ATOM 790 C C . ASP A 1 102 ? -7.898 -2.346 -0.723 1.00 93.94 102 ASP A C 1
ATOM 792 O O . ASP A 1 102 ? -6.789 -2.488 -0.205 1.00 93.94 102 ASP A O 1
ATOM 796 N N . ILE A 1 103 ? -8.197 -1.290 -1.475 1.00 92.81 103 ILE A N 1
ATOM 797 C CA . ILE A 1 103 ? -7.264 -0.209 -1.786 1.00 92.81 103 ILE A CA 1
ATOM 798 C C . ILE A 1 103 ? -7.829 1.098 -1.249 1.00 92.81 103 ILE A C 1
ATOM 800 O O . ILE A 1 103 ? -8.812 1.626 -1.775 1.00 92.81 103 ILE A O 1
ATOM 804 N N . ALA A 1 104 ? -7.181 1.618 -0.209 1.00 92.62 104 ALA A N 1
ATOM 805 C CA . ALA A 1 104 ? -7.466 2.923 0.365 1.00 92.62 104 ALA A CA 1
ATOM 806 C C . ALA A 1 104 ? -6.578 3.995 -0.285 1.00 92.62 104 ALA A C 1
ATOM 808 O O . ALA A 1 104 ? -5.350 3.908 -0.253 1.00 92.62 104 ALA A O 1
ATOM 809 N N . PHE A 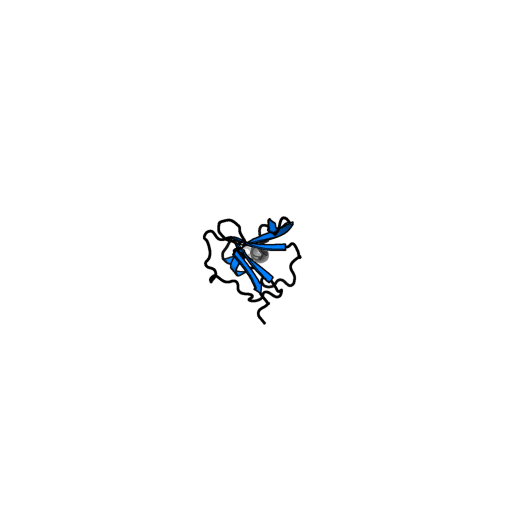1 105 ? -7.197 5.024 -0.857 1.00 91.19 105 PHE A N 1
ATOM 810 C CA . PHE A 1 105 ? -6.504 6.202 -1.370 1.00 91.19 105 PHE A CA 1
ATOM 811 C C . PHE A 1 105 ? -6.451 7.264 -0.279 1.00 91.19 105 PHE A C 1
ATOM 813 O O . PHE A 1 105 ? -7.494 7.659 0.240 1.00 91.19 105 PHE A O 1
ATOM 820 N N . ILE A 1 106 ? -5.244 7.713 0.059 1.00 91.50 106 ILE A N 1
ATOM 821 C CA . ILE A 1 106 ? -4.991 8.637 1.166 1.00 91.50 106 ILE A CA 1
ATOM 822 C C . ILE A 1 106 ? -4.610 10.015 0.606 1.00 91.50 106 ILE A C 1
ATOM 824 O O . ILE A 1 106 ? -3.791 10.097 -0.313 1.00 91.50 106 ILE A O 1
ATOM 828 N N . ASP A 1 107 ? -5.219 11.081 1.129 1.00 91.38 107 ASP A N 1
ATOM 829 C CA . ASP A 1 107 ? -4.910 12.469 0.759 1.00 91.38 107 ASP A CA 1
ATOM 830 C C . ASP A 1 107 ? -3.668 13.030 1.489 1.00 91.38 107 ASP A C 1
ATOM 832 O O . ASP A 1 107 ? -3.018 12.350 2.284 1.00 91.38 107 ASP A O 1
ATOM 836 N N . ASP A 1 108 ? -3.308 14.287 1.214 1.00 91.56 108 ASP A N 1
ATOM 837 C CA . ASP A 1 108 ? -2.165 14.964 1.848 1.00 91.56 108 ASP A CA 1
ATOM 838 C C . ASP A 1 108 ? -2.360 15.254 3.344 1.00 91.56 108 ASP A C 1
ATOM 840 O O . ASP A 1 108 ? -1.394 15.575 4.038 1.00 91.56 108 ASP A O 1
ATOM 844 N N . GLN A 1 109 ? -3.583 15.110 3.856 1.00 93.69 109 GLN A N 1
ATOM 845 C CA . GLN A 1 109 ? -3.906 15.218 5.276 1.00 93.69 109 GLN A CA 1
ATOM 846 C C . GLN A 1 109 ? -3.916 13.857 5.985 1.00 93.69 109 GLN A C 1
ATOM 848 O O . GLN A 1 109 ? -4.214 13.799 7.180 1.00 93.69 109 GLN A O 1
ATOM 853 N N . GLY A 1 110 ? -3.600 12.766 5.279 1.00 92.25 110 GLY A N 1
ATOM 854 C CA . GLY A 1 110 ? -3.604 11.417 5.840 1.00 92.25 110 GLY A CA 1
ATOM 855 C C . GLY A 1 110 ? -5.001 10.806 5.980 1.00 92.25 110 GLY A C 1
ATOM 856 O O . GLY A 1 110 ? -5.166 9.845 6.729 1.00 92.25 110 GLY A O 1
ATOM 857 N N . ARG A 1 111 ? -6.019 11.341 5.293 1.00 94.62 111 ARG A N 1
ATOM 858 C CA . ARG A 1 111 ? -7.393 10.818 5.338 1.00 94.62 111 ARG A CA 1
ATOM 859 C C . ARG A 1 111 ? -7.650 9.873 4.177 1.00 94.62 111 ARG A C 1
ATOM 861 O O . ARG A 1 111 ? -7.209 10.120 3.058 1.00 94.62 111 ARG A O 1
ATOM 868 N N . ILE A 1 112 ? -8.423 8.819 4.427 1.00 93.06 112 ILE A N 1
ATOM 869 C CA . ILE A 1 112 ? -8.899 7.924 3.368 1.00 93.06 112 ILE A CA 1
ATOM 870 C C . ILE A 1 112 ? -9.965 8.670 2.556 1.00 93.06 112 ILE A C 1
ATOM 872 O O . ILE A 1 112 ? -11.082 8.882 3.023 1.00 93.06 112 ILE A O 1
ATOM 876 N N . ALA A 1 113 ? -9.609 9.078 1.342 1.00 91.25 113 ALA A N 1
ATOM 877 C CA . ALA A 1 113 ? -10.483 9.789 0.414 1.00 91.25 113 ALA A CA 1
ATOM 878 C C . ALA A 1 113 ? -11.371 8.838 -0.405 1.00 91.25 113 ALA A C 1
ATOM 880 O O . ALA A 1 113 ? -12.463 9.216 -0.827 1.00 91.25 113 ALA A O 1
ATOM 881 N N . ALA A 1 114 ? -10.906 7.608 -0.640 1.00 89.44 114 ALA A N 1
ATOM 882 C CA . ALA A 1 114 ? -11.668 6.568 -1.322 1.00 89.44 114 ALA A CA 1
ATOM 883 C C . ALA A 1 114 ? -11.194 5.172 -0.906 1.00 89.44 114 ALA A C 1
ATOM 885 O O . ALA A 1 114 ? -10.023 4.984 -0.577 1.00 89.44 114 ALA A O 1
ATOM 886 N N . LEU A 1 115 ? -12.099 4.196 -0.975 1.00 91.25 115 LEU A N 1
ATOM 887 C CA . LEU A 1 115 ? -11.829 2.787 -0.705 1.00 91.25 115 LEU A CA 1
ATOM 888 C C . LEU A 1 115 ? -12.445 1.940 -1.821 1.00 91.25 115 LEU A C 1
ATOM 890 O O . LEU A 1 115 ? -13.620 2.113 -2.147 1.00 91.25 115 LEU A O 1
ATOM 894 N N . TYR A 1 116 ? -11.661 1.033 -2.398 1.00 91.19 116 TYR A N 1
ATOM 895 C CA . TYR A 1 116 ? -12.120 0.138 -3.459 1.00 91.19 116 TYR A CA 1
ATOM 896 C C . TYR A 1 116 ? -11.689 -1.297 -3.196 1.00 91.19 116 TYR A C 1
ATOM 898 O O . TYR A 1 116 ? -10.500 -1.558 -3.046 1.00 91.19 116 TYR A O 1
ATOM 906 N N . THR A 1 117 ? -12.635 -2.229 -3.254 1.00 93.75 117 THR A N 1
ATOM 907 C CA . THR A 1 117 ? -12.332 -3.661 -3.303 1.00 93.75 117 THR A CA 1
ATOM 908 C C . THR A 1 117 ? -12.038 -4.068 -4.741 1.00 93.75 117 THR A C 1
ATOM 910 O O . THR A 1 117 ? -12.888 -3.943 -5.626 1.00 93.75 117 THR A O 1
ATOM 913 N N . MET A 1 118 ? -10.836 -4.577 -4.983 1.00 92.12 118 MET A N 1
ATOM 914 C CA . MET A 1 118 ? -10.395 -5.074 -6.277 1.00 92.12 118 MET A CA 1
ATOM 915 C C . MET A 1 118 ? -10.270 -6.597 -6.273 1.00 92.12 118 MET A C 1
ATOM 917 O O . MET A 1 118 ? -9.815 -7.210 -5.307 1.00 92.12 118 MET A O 1
ATOM 921 N N . GLN A 1 119 ? -10.658 -7.209 -7.390 1.00 94.50 119 GLN A N 1
ATOM 922 C CA . GLN A 1 119 ? -10.569 -8.652 -7.606 1.00 94.50 119 GLN A CA 1
ATOM 923 C C . GLN A 1 119 ? -9.334 -8.998 -8.452 1.00 94.50 119 GLN A C 1
ATOM 925 O O . GLN A 1 119 ? -8.924 -8.177 -9.280 1.00 94.50 119 GLN A O 1
ATOM 930 N N . PRO A 1 120 ? -8.752 -10.201 -8.290 1.00 93.19 120 PRO A N 1
ATOM 931 C CA . PRO A 1 120 ? -7.716 -10.713 -9.182 1.00 93.19 120 PRO A CA 1
ATOM 932 C C . PRO A 1 120 ? -8.095 -10.585 -10.662 1.00 93.19 120 PRO A C 1
ATOM 934 O O . PRO A 1 120 ? -9.230 -10.878 -11.047 1.00 93.19 120 PRO A O 1
ATOM 937 N N . CYS A 1 121 ? -7.141 -10.184 -11.507 1.00 84.50 121 CYS A N 1
ATOM 938 C CA . CYS A 1 121 ? -7.317 -10.304 -12.953 1.00 84.50 121 CYS A CA 1
ATOM 939 C C . CYS A 1 121 ? -7.361 -11.797 -13.317 1.00 84.50 121 CYS A C 1
AT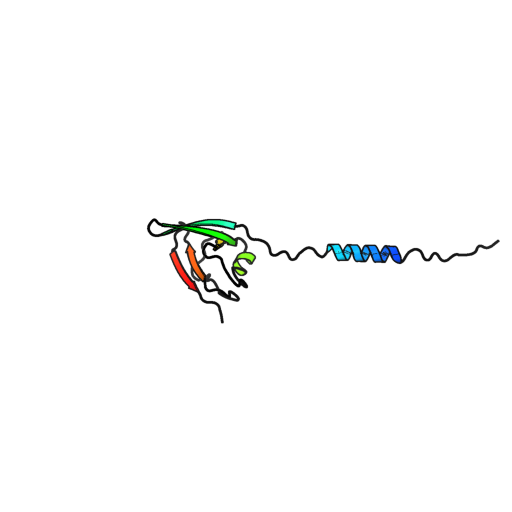OM 941 O O . CYS A 1 121 ? -6.398 -12.516 -13.043 1.00 84.50 121 CYS A O 1
ATOM 943 N N . THR A 1 122 ? -8.474 -12.243 -13.902 1.00 69.94 122 THR A N 1
ATOM 944 C CA . THR A 1 122 ? -8.655 -13.607 -14.432 1.00 69.94 122 THR A CA 1
ATOM 945 C C . THR A 1 122 ? -8.322 -13.679 -15.913 1.00 69.94 122 THR A C 1
ATOM 947 O O . THR A 1 122 ? -8.401 -12.623 -16.586 1.00 69.94 122 THR A O 1
#

Foldseek 3Di:
DDDDDDDDPPDDPVVVVVVVVVVVVVVPDPDPPQADWDWDWDADPNDIQIAIEGEQADPVSLVCAQAPDPDDDPRYHYDYDDPDQDDPVVDDDLARVQDWDKDFDADPVRDRPDIDIDDHDD

Sequence (122 aa):
MKITHGVSRQGLGAALVVLAALLLIWQVSAGAQELERSALEILSEGERHSLQVELAQTAAERRKGLMERDSLDPDAGMLFVYQTLQPPQSGFWMYRTRIPLDIAFIDDQGRIAALYTMQPCT

Radius of gyration: 27.48 Å; Cα contacts (8 Å, |Δi|>4): 127; chains: 1; bounding box: 93×49×42 Å